Protein AF-A0A2V5UX74-F1 (afdb_monomer_lite)

Radius of gyration: 15.04 Å; chains: 1; bounding box: 33×30×39 Å

pLDDT: mean 86.52, std 11.22, range [41.41, 95.06]

Structure (mmCIF, N/CA/C/O backbone):
data_AF-A0A2V5UX74-F1
#
_entry.id   AF-A0A2V5UX74-F1
#
loop_
_atom_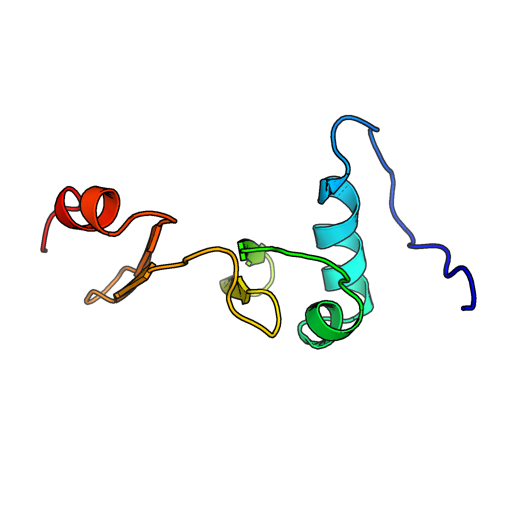site.group_PDB
_atom_site.id
_atom_site.type_symbol
_atom_site.label_atom_id
_atom_site.label_alt_id
_atom_site.label_comp_id
_atom_site.label_asym_id
_atom_site.label_entity_id
_atom_site.label_seq_id
_atom_site.pdbx_PDB_ins_code
_atom_site.Cartn_x
_atom_site.Cartn_y
_atom_site.Cartn_z
_atom_site.occupancy
_atom_site.B_iso_or_equiv
_atom_site.auth_seq_id
_atom_site.auth_comp_id
_atom_site.auth_asym_id
_atom_site.auth_atom_id
_atom_site.pdbx_PDB_model_num
ATOM 1 N N . MET A 1 1 ? 16.448 2.259 -21.052 1.00 41.41 1 MET A N 1
ATOM 2 C CA . MET A 1 1 ? 15.717 2.742 -19.863 1.00 41.41 1 MET A CA 1
ATOM 3 C C . MET A 1 1 ? 15.763 4.239 -19.936 1.00 41.41 1 MET A C 1
ATOM 5 O O . MET A 1 1 ? 16.833 4.804 -19.775 1.00 41.41 1 MET A O 1
ATOM 9 N N . GLU A 1 2 ? 14.649 4.839 -20.308 1.00 45.56 2 GLU A N 1
ATOM 10 C CA . GLU A 1 2 ? 14.511 6.287 -20.348 1.00 45.56 2 GLU A CA 1
ATOM 11 C C . GLU A 1 2 ? 14.440 6.775 -18.895 1.00 45.56 2 GLU A C 1
ATOM 13 O O . GLU A 1 2 ? 13.667 6.229 -18.104 1.00 45.56 2 GLU A O 1
ATOM 18 N N . GLN A 1 3 ? 15.324 7.695 -18.502 1.00 48.44 3 GLN A N 1
ATOM 19 C CA . GLN A 1 3 ? 15.229 8.344 -17.196 1.00 48.44 3 GLN A CA 1
ATOM 20 C C . GLN A 1 3 ? 14.036 9.294 -17.273 1.00 48.44 3 GLN A C 1
ATOM 22 O O . GLN A 1 3 ? 14.104 10.311 -17.957 1.00 48.44 3 GLN A O 1
ATOM 27 N N . ARG A 1 4 ? 12.923 8.916 -16.646 1.00 63.72 4 ARG A N 1
ATOM 28 C CA . ARG A 1 4 ? 11.773 9.801 -16.473 1.00 63.72 4 ARG A CA 1
ATOM 29 C C . ARG A 1 4 ? 12.026 10.698 -15.270 1.00 63.72 4 ARG A C 1
ATOM 31 O O . ARG A 1 4 ? 12.383 10.204 -14.201 1.00 63.72 4 ARG A O 1
ATOM 38 N N . GLU A 1 5 ? 11.849 11.999 -15.458 1.00 67.88 5 GLU A N 1
ATOM 39 C CA . GLU A 1 5 ? 11.810 12.952 -14.356 1.00 67.88 5 GLU A CA 1
ATOM 40 C C . GLU A 1 5 ? 10.444 12.852 -13.685 1.00 67.88 5 GLU A C 1
ATOM 42 O O . GLU A 1 5 ? 9.423 13.129 -14.308 1.00 67.88 5 GLU A O 1
ATOM 47 N N . ILE A 1 6 ? 10.440 12.416 -12.429 1.00 68.94 6 ILE A N 1
ATOM 48 C CA . ILE A 1 6 ? 9.241 12.390 -11.594 1.00 68.94 6 ILE A CA 1
ATOM 49 C C . ILE A 1 6 ? 9.042 13.804 -11.055 1.00 68.94 6 ILE A C 1
ATOM 51 O O . ILE A 1 6 ? 9.940 14.366 -10.418 1.00 68.94 6 ILE A O 1
ATOM 55 N N . LEU A 1 7 ? 7.882 14.389 -11.330 1.00 64.12 7 LEU A N 1
ATOM 56 C CA . LEU A 1 7 ? 7.537 15.743 -10.930 1.00 64.12 7 LEU A CA 1
ATOM 57 C C . LEU A 1 7 ? 7.177 15.744 -9.442 1.00 64.12 7 LEU A C 1
ATOM 59 O O . LEU A 1 7 ? 6.057 15.445 -9.048 1.00 64.12 7 LEU A O 1
ATOM 63 N N . GLY A 1 8 ? 8.144 16.095 -8.595 1.00 70.88 8 GLY A N 1
ATOM 64 C CA . GLY A 1 8 ? 7.937 16.135 -7.154 1.00 70.88 8 GLY A CA 1
ATOM 65 C C . GLY A 1 8 ? 9.069 16.823 -6.404 1.00 70.88 8 GLY A C 1
ATOM 66 O O . GLY A 1 8 ? 10.238 16.724 -6.772 1.00 70.88 8 GLY A O 1
ATOM 67 N N . VAL A 1 9 ? 8.736 17.528 -5.320 1.00 79.81 9 VAL A N 1
ATOM 68 C CA . VAL A 1 9 ? 9.754 18.059 -4.404 1.00 79.81 9 VAL A CA 1
ATOM 69 C C . VAL A 1 9 ? 10.208 16.928 -3.487 1.00 79.81 9 VAL A C 1
ATOM 71 O O . VAL A 1 9 ? 9.474 16.512 -2.588 1.00 79.81 9 VAL A O 1
ATOM 74 N N . PHE A 1 10 ? 11.428 16.447 -3.708 1.00 82.00 10 PHE A N 1
ATOM 75 C CA . PHE A 1 10 ? 12.099 15.500 -2.823 1.00 82.00 10 PHE A CA 1
ATOM 76 C C . PHE A 1 10 ? 12.746 16.252 -1.660 1.00 82.00 10 PHE A C 1
ATOM 78 O O . PHE A 1 10 ? 13.450 17.244 -1.854 1.00 82.00 10 PHE A O 1
ATOM 85 N N . LYS A 1 11 ? 12.509 15.779 -0.440 1.00 82.75 11 LYS A N 1
ATOM 86 C CA . LYS A 1 11 ? 13.165 16.271 0.777 1.00 82.75 11 LYS A CA 1
ATOM 87 C C . LYS A 1 11 ? 14.447 15.493 1.082 1.00 82.75 11 LYS A C 1
ATOM 89 O O . LYS A 1 11 ? 15.255 15.962 1.876 1.00 82.75 11 LYS A O 1
ATOM 94 N N . GLY A 1 12 ? 14.659 14.351 0.423 1.00 77.75 12 GLY A N 1
ATOM 95 C CA . GLY A 1 12 ? 15.909 13.589 0.478 1.00 77.75 12 GLY A CA 1
ATOM 96 C C . GLY A 1 12 ? 16.093 12.787 1.768 1.00 77.75 12 GLY A C 1
ATOM 97 O O . GLY A 1 12 ? 17.211 12.402 2.100 1.00 77.75 12 GLY A O 1
ATOM 98 N N . HIS A 1 13 ? 15.017 12.534 2.509 1.00 79.75 13 HIS A N 1
ATOM 99 C CA . HIS A 1 13 ? 15.033 11.768 3.751 1.00 79.75 13 HIS A CA 1
ATOM 100 C C . HIS A 1 13 ? 14.851 10.261 3.525 1.00 79.75 13 HIS A C 1
ATOM 102 O O . HIS A 1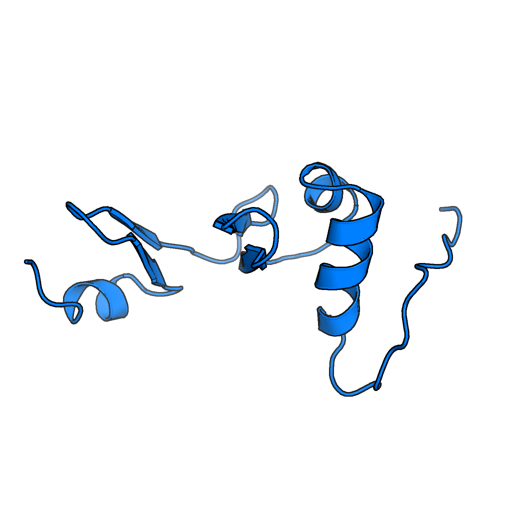 13 ? 15.229 9.472 4.391 1.00 79.75 13 HIS A O 1
ATOM 108 N N . SER A 1 14 ? 14.280 9.838 2.390 1.00 81.31 14 SER A N 1
ATOM 109 C CA . SER A 1 14 ? 14.165 8.421 2.027 1.00 81.31 14 SER A CA 1
ATOM 110 C C . SER A 1 14 ? 14.014 8.208 0.519 1.00 81.31 14 SER A C 1
ATOM 112 O O . SER A 1 14 ? 13.354 8.970 -0.180 1.00 81.31 14 SER A O 1
ATOM 114 N N . ASP A 1 15 ? 14.560 7.092 0.044 1.00 78.88 15 ASP A N 1
ATOM 115 C CA . ASP A 1 15 ? 14.297 6.486 -1.266 1.00 78.88 15 ASP A CA 1
ATOM 116 C C . ASP A 1 15 ? 12.806 6.193 -1.536 1.00 78.88 15 ASP A C 1
ATOM 118 O O . ASP A 1 15 ? 12.392 6.092 -2.688 1.00 78.88 15 ASP A O 1
ATOM 122 N N . THR A 1 16 ? 11.977 6.103 -0.492 1.00 82.75 16 THR A N 1
ATOM 123 C CA . THR A 1 16 ? 10.523 5.898 -0.601 1.00 82.75 16 THR A CA 1
ATOM 124 C C . THR A 1 16 ? 9.737 7.162 -0.949 1.00 82.75 16 THR A C 1
ATOM 126 O O . THR A 1 16 ? 8.559 7.061 -1.292 1.00 82.75 16 THR A O 1
ATOM 129 N N . GLU A 1 17 ? 10.370 8.340 -0.938 1.00 85.56 17 GLU A N 1
ATOM 130 C CA . GLU A 1 17 ? 9.729 9.609 -1.320 1.00 85.56 17 GLU A CA 1
ATOM 131 C C . GLU A 1 17 ? 9.261 9.633 -2.778 1.00 85.56 17 GLU A C 1
ATOM 133 O O . GLU A 1 17 ? 8.427 10.452 -3.141 1.00 85.56 17 GLU A O 1
ATOM 138 N N . VAL A 1 18 ? 9.758 8.714 -3.605 1.00 87.81 18 VAL A N 1
ATOM 139 C CA . VAL A 1 18 ? 9.329 8.542 -4.995 1.00 87.81 18 VAL A CA 1
ATOM 140 C C . VAL A 1 18 ? 7.912 7.977 -5.124 1.00 87.81 18 VAL A C 1
ATOM 142 O O . VAL A 1 18 ? 7.239 8.224 -6.119 1.00 87.81 18 VAL A O 1
ATOM 145 N N . LEU A 1 19 ? 7.442 7.221 -4.124 1.00 90.62 19 LEU A N 1
ATOM 146 C CA . LEU A 1 19 ? 6.200 6.451 -4.227 1.00 90.62 19 LEU A CA 1
ATOM 147 C C . LEU A 1 19 ? 4.946 7.330 -4.349 1.00 90.62 19 LEU A C 1
ATOM 149 O O . LEU A 1 19 ? 4.128 7.024 -5.215 1.00 90.62 19 LEU A O 1
ATOM 153 N N . PRO A 1 20 ? 4.761 8.397 -3.541 1.00 89.75 20 PRO A N 1
ATOM 154 C CA . PRO A 1 20 ? 3.591 9.259 -3.672 1.00 89.75 20 PRO A CA 1
ATOM 155 C C . PRO A 1 20 ? 3.553 9.974 -5.022 1.00 89.75 20 PRO A C 1
ATOM 157 O O . PRO A 1 20 ? 2.508 9.978 -5.656 1.00 89.75 20 PRO A O 1
ATOM 160 N N . HIS A 1 21 ? 4.687 10.500 -5.493 1.00 90.12 21 HIS A N 1
ATOM 161 C CA . HIS A 1 21 ? 4.757 11.209 -6.777 1.00 90.12 21 HIS A CA 1
ATOM 162 C C . HIS A 1 21 ? 4.448 10.276 -7.954 1.00 90.12 21 HIS A C 1
ATOM 164 O O . HIS A 1 21 ? 3.651 10.609 -8.822 1.00 90.12 21 HIS A O 1
ATOM 170 N N . LEU A 1 22 ? 4.992 9.056 -7.939 1.00 91.75 22 LEU A N 1
ATOM 171 C CA . LEU A 1 22 ? 4.705 8.061 -8.974 1.00 91.75 22 LEU A CA 1
ATOM 172 C C . LEU A 1 22 ? 3.232 7.615 -8.958 1.00 91.75 22 LEU A C 1
ATOM 174 O O . LEU A 1 22 ? 2.645 7.381 -10.012 1.00 91.75 22 LEU A O 1
ATOM 178 N N . TYR A 1 23 ? 2.624 7.514 -7.772 1.00 93.31 23 TYR A N 1
ATOM 179 C CA . TYR A 1 23 ? 1.187 7.260 -7.636 1.00 93.31 23 TYR A CA 1
ATOM 180 C C . TYR A 1 23 ? 0.344 8.435 -8.155 1.00 93.31 23 TYR A C 1
ATOM 182 O O . TYR A 1 23 ? -0.663 8.205 -8.819 1.00 93.31 23 TYR A O 1
ATOM 190 N N . GLU A 1 24 ? 0.743 9.683 -7.902 1.00 91.44 24 GLU A N 1
ATOM 191 C CA . GLU A 1 24 ? 0.042 10.861 -8.432 1.00 91.44 24 GLU A CA 1
ATOM 192 C C . GLU A 1 24 ? 0.102 10.935 -9.966 1.00 91.44 24 GLU A C 1
ATOM 194 O O . GLU A 1 24 ? -0.878 11.340 -10.591 1.00 91.44 24 GLU A O 1
ATOM 199 N N . GLU A 1 25 ? 1.208 10.505 -10.579 1.00 91.38 25 GLU A N 1
ATOM 200 C CA . GLU A 1 25 ? 1.381 10.501 -12.037 1.00 91.38 25 GLU A CA 1
ATOM 201 C C . GLU A 1 25 ? 0.686 9.324 -12.740 1.00 91.38 25 GLU A C 1
ATOM 203 O O . GLU A 1 25 ? 0.052 9.512 -13.780 1.00 91.38 25 GLU A O 1
ATOM 208 N N . ALA A 1 26 ? 0.810 8.107 -12.200 1.00 92.12 26 ALA A N 1
ATOM 209 C CA . ALA A 1 26 ? 0.389 6.871 -12.869 1.00 92.12 26 ALA A CA 1
ATOM 210 C C . ALA A 1 26 ? -0.827 6.185 -12.216 1.00 92.12 26 ALA A C 1
ATOM 212 O O . ALA A 1 26 ? -1.263 5.124 -12.668 1.00 92.12 26 ALA A O 1
ATOM 213 N N . GLY A 1 27 ? -1.387 6.746 -11.141 1.00 93.44 27 GLY A N 1
ATOM 214 C CA . GLY A 1 27 ? -2.474 6.119 -10.391 1.00 93.44 27 GLY A CA 1
ATOM 215 C C . GLY A 1 27 ? -2.067 4.737 -9.879 1.00 93.44 27 GLY A C 1
ATOM 216 O O . GLY A 1 27 ? -0.953 4.554 -9.402 1.00 93.44 27 GLY A O 1
ATOM 217 N N . LEU A 1 28 ? -2.946 3.736 -10.000 1.00 94.12 28 LEU A N 1
ATOM 218 C CA . LEU A 1 28 ? -2.648 2.354 -9.589 1.00 94.12 28 LEU A CA 1
ATOM 219 C C . LEU A 1 28 ? -1.586 1.665 -10.458 1.00 94.12 28 LEU A C 1
ATOM 221 O O . LEU A 1 28 ? -0.945 0.727 -9.984 1.00 94.12 28 LEU A O 1
ATOM 225 N N . ASP A 1 29 ? -1.356 2.136 -11.685 1.00 94.75 29 ASP A N 1
ATOM 226 C CA . ASP A 1 29 ? -0.376 1.535 -12.593 1.00 94.75 29 ASP A CA 1
ATOM 227 C C . ASP A 1 29 ? 1.073 1.810 -12.172 1.00 94.75 29 ASP A C 1
ATOM 229 O O . ASP A 1 29 ? 1.981 1.115 -12.637 1.00 94.75 29 ASP A O 1
ATOM 233 N N . PHE A 1 30 ? 1.295 2.723 -11.217 1.00 92.88 30 PHE A N 1
ATOM 234 C CA . PHE A 1 30 ? 2.611 3.038 -10.646 1.00 92.88 30 PHE A CA 1
ATOM 235 C C . PHE A 1 30 ? 3.382 1.794 -10.179 1.00 92.88 30 PHE A C 1
ATOM 237 O O . PHE A 1 30 ? 4.608 1.732 -10.274 1.00 92.88 30 PHE A O 1
ATOM 244 N N . VAL A 1 31 ? 2.672 0.760 -9.710 1.00 93.06 31 VAL A N 1
ATOM 245 C CA . VAL A 1 31 ? 3.274 -0.494 -9.227 1.00 93.06 31 VAL A CA 1
ATOM 246 C C . VAL A 1 31 ? 4.045 -1.237 -10.318 1.00 93.06 31 VAL A C 1
ATOM 248 O O . VAL A 1 31 ? 4.963 -1.996 -10.006 1.00 93.06 31 VAL A O 1
ATOM 251 N N . ASN A 1 32 ? 3.697 -1.024 -11.590 1.00 92.38 32 ASN A N 1
ATOM 252 C CA . ASN A 1 32 ? 4.369 -1.640 -12.732 1.00 92.38 32 ASN A CA 1
ATOM 253 C C . ASN A 1 32 ? 5.738 -1.011 -13.015 1.00 92.38 32 ASN A C 1
ATOM 255 O O . ASN A 1 32 ? 6.589 -1.652 -13.637 1.00 92.38 32 ASN A O 1
ATOM 259 N N . GLU A 1 33 ? 5.954 0.217 -12.547 1.00 90.19 33 GLU A N 1
ATOM 260 C CA . GLU A 1 33 ? 7.204 0.958 -12.707 1.00 90.19 33 GLU A CA 1
ATOM 261 C C . GLU A 1 33 ? 8.201 0.664 -11.571 1.00 90.19 33 GLU A C 1
ATOM 263 O O . GLU A 1 33 ? 9.412 0.841 -11.732 1.00 90.19 33 GLU A O 1
ATOM 268 N N . LEU A 1 34 ? 7.721 0.127 -10.443 1.00 90.06 34 LEU A N 1
ATOM 269 C CA . LEU A 1 34 ? 8.558 -0.236 -9.303 1.00 90.06 34 LEU A CA 1
ATOM 270 C C . LEU A 1 34 ? 9.425 -1.465 -9.599 1.00 90.06 34 LEU A C 1
ATOM 272 O O . LEU A 1 34 ? 8.963 -2.506 -10.073 1.00 90.06 34 LEU A O 1
ATOM 276 N N . ARG A 1 35 ? 10.708 -1.371 -9.241 1.00 88.06 35 ARG A N 1
ATOM 277 C CA . ARG A 1 35 ? 11.671 -2.471 -9.359 1.00 88.06 35 ARG A CA 1
ATOM 278 C C . ARG A 1 35 ? 12.299 -2.785 -8.018 1.00 88.06 35 ARG A C 1
ATOM 280 O O . ARG A 1 35 ? 12.826 -1.903 -7.351 1.00 88.06 35 ARG A O 1
ATOM 287 N N . GLY A 1 36 ? 12.297 -4.065 -7.667 1.00 87.12 36 GLY A N 1
ATOM 288 C CA . GLY A 1 36 ? 12.845 -4.561 -6.412 1.00 87.12 36 GLY A CA 1
ATOM 289 C C . GLY A 1 36 ? 11.783 -5.226 -5.545 1.00 87.12 36 GLY A C 1
ATOM 290 O O . GLY A 1 36 ? 10.700 -5.573 -6.011 1.00 87.12 36 GLY A O 1
ATOM 291 N N . MET A 1 37 ? 12.131 -5.436 -4.279 1.00 90.25 37 MET A N 1
ATOM 292 C CA . MET A 1 37 ? 11.278 -6.092 -3.290 1.00 90.25 37 MET A CA 1
ATOM 293 C C . MET A 1 37 ? 10.570 -5.038 -2.449 1.00 90.25 37 MET A C 1
ATOM 295 O O . MET A 1 37 ? 11.237 -4.246 -1.785 1.00 90.25 37 MET A O 1
ATOM 299 N N . PHE A 1 38 ? 9.242 -5.056 -2.411 1.00 90.12 38 PHE A N 1
ATOM 300 C CA . PHE A 1 38 ? 8.467 -4.071 -1.667 1.00 90.12 38 PHE A CA 1
ATOM 301 C C . PHE A 1 38 ? 7.159 -4.653 -1.136 1.00 90.12 38 PHE A C 1
ATOM 303 O O . PHE A 1 38 ? 6.574 -5.582 -1.686 1.00 90.12 38 PHE A O 1
ATOM 310 N N . ALA A 1 39 ? 6.695 -4.073 -0.035 1.00 92.75 39 ALA A N 1
ATOM 311 C CA . ALA A 1 39 ? 5.338 -4.221 0.465 1.00 92.75 39 ALA A CA 1
ATOM 312 C C . ALA A 1 39 ? 4.949 -2.881 1.089 1.00 92.75 39 ALA A C 1
ATOM 314 O O . ALA A 1 39 ? 5.482 -2.525 2.143 1.00 92.75 39 ALA A O 1
ATOM 315 N N . LEU A 1 40 ? 4.071 -2.142 0.418 1.00 92.06 40 LEU A N 1
ATOM 316 C CA . LEU A 1 40 ? 3.744 -0.750 0.722 1.00 92.06 40 LEU A CA 1
ATOM 317 C C . LEU A 1 40 ? 2.251 -0.571 1.007 1.00 92.06 40 LEU A C 1
ATOM 319 O O . LEU A 1 40 ? 1.430 -1.419 0.647 1.00 92.06 40 LEU A O 1
ATOM 323 N N . ALA A 1 41 ? 1.932 0.543 1.658 1.00 93.81 41 ALA A N 1
ATOM 324 C CA . ALA A 1 41 ? 0.576 1.015 1.878 1.00 93.81 41 ALA A CA 1
ATOM 325 C C . ALA A 1 41 ? 0.524 2.518 1.579 1.00 93.81 41 ALA A C 1
ATOM 327 O O . ALA A 1 41 ? 1.302 3.273 2.162 1.00 93.81 41 ALA A O 1
ATOM 328 N N . ILE A 1 42 ? -0.369 2.936 0.683 1.00 93.62 42 ILE A N 1
ATOM 329 C CA . ILE A 1 42 ? -0.647 4.346 0.384 1.00 93.62 42 ILE A CA 1
ATOM 330 C C . ILE A 1 42 ? -2.086 4.620 0.792 1.00 93.62 42 ILE A C 1
ATOM 332 O O . ILE A 1 42 ?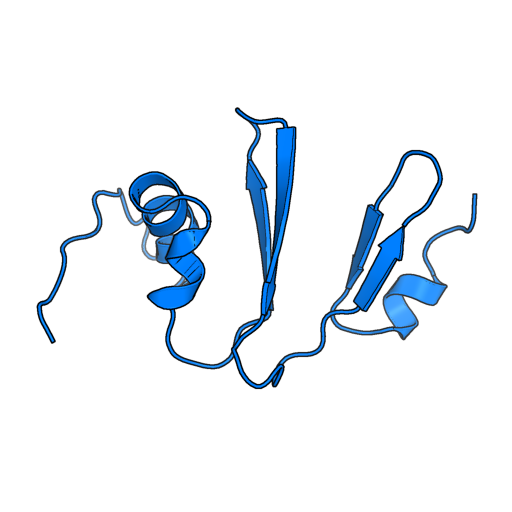 -2.991 3.895 0.385 1.00 93.62 42 ILE A O 1
ATOM 336 N N . TYR A 1 43 ? -2.290 5.655 1.601 1.00 94.19 43 TYR A N 1
ATOM 337 C CA . TYR A 1 43 ? -3.620 6.173 1.882 1.00 94.19 43 TYR A CA 1
ATOM 338 C C . TYR A 1 43 ? -3.804 7.490 1.140 1.00 94.19 43 TYR A C 1
ATOM 340 O O . TYR A 1 43 ? -3.117 8.471 1.425 1.00 94.19 43 TYR A O 1
ATOM 348 N N . ASP A 1 44 ? -4.717 7.484 0.179 1.00 95.00 44 ASP A N 1
ATOM 349 C CA . ASP A 1 44 ? -5.080 8.652 -0.602 1.00 95.00 44 ASP A CA 1
ATOM 350 C C . ASP A 1 44 ? -6.261 9.357 0.071 1.00 95.00 44 ASP A C 1
ATOM 352 O O . ASP A 1 44 ? -7.394 8.870 0.086 1.00 95.00 44 ASP A O 1
ATOM 356 N N . THR A 1 45 ? -5.979 10.522 0.649 1.00 94.94 45 THR A N 1
ATOM 357 C CA . THR A 1 45 ? -6.967 11.336 1.362 1.00 94.94 45 THR A CA 1
ATOM 358 C C . THR A 1 45 ? -7.952 12.036 0.432 1.00 94.94 45 THR A C 1
ATOM 360 O O . THR A 1 45 ? -9.015 12.432 0.901 1.00 94.94 45 THR A O 1
ATOM 363 N N . LYS A 1 46 ? -7.637 12.191 -0.862 1.00 93.75 46 LYS A N 1
ATOM 364 C CA . LYS A 1 46 ? -8.535 12.817 -1.845 1.00 93.75 46 LYS A CA 1
ATOM 365 C C . LYS A 1 46 ? -9.621 11.837 -2.280 1.00 93.75 46 LYS A C 1
ATOM 367 O O . LYS A 1 46 ? -10.771 12.227 -2.448 1.00 93.75 46 LYS A O 1
ATOM 372 N N . THR A 1 47 ? -9.256 10.567 -2.448 1.00 95.06 47 THR A N 1
ATOM 373 C CA . THR A 1 47 ? -10.164 9.496 -2.893 1.00 95.06 47 THR A CA 1
ATOM 374 C C . THR A 1 47 ? -10.666 8.608 -1.753 1.00 95.06 47 THR A C 1
ATOM 376 O O . THR A 1 47 ? -11.431 7.678 -2.001 1.00 95.06 47 THR A O 1
ATOM 379 N N . HIS A 1 48 ? -10.241 8.868 -0.510 1.00 94.19 48 HIS A N 1
ATOM 380 C CA . HIS A 1 48 ? -10.538 8.044 0.669 1.00 94.19 48 HIS A CA 1
ATOM 381 C C . HIS A 1 48 ? -10.222 6.554 0.457 1.00 94.19 48 HIS A C 1
ATOM 383 O O . HIS A 1 48 ? -10.950 5.673 0.914 1.00 94.19 48 HIS A O 1
ATOM 389 N N . SER A 1 49 ? -9.128 6.272 -0.252 1.00 93.62 49 SER A N 1
ATOM 390 C CA . SER A 1 49 ? -8.765 4.922 -0.682 1.00 93.62 49 SER A CA 1
ATOM 391 C C . SER A 1 49 ? -7.456 4.459 -0.047 1.00 93.62 49 SER A C 1
ATOM 393 O O . SER A 1 49 ? -6.490 5.213 0.059 1.00 93.62 49 SER A O 1
ATOM 395 N N . LEU A 1 50 ? -7.417 3.189 0.365 1.00 94.19 50 LEU A N 1
ATOM 396 C CA . LEU A 1 50 ? -6.215 2.521 0.864 1.00 94.19 50 LEU A CA 1
ATOM 397 C C . LEU A 1 50 ? -5.705 1.528 -0.181 1.00 94.19 50 LEU A C 1
ATOM 399 O O . LEU A 1 50 ? -6.372 0.544 -0.496 1.00 94.19 50 LEU A O 1
ATOM 403 N N . ILE A 1 51 ? -4.493 1.763 -0.672 1.00 94.56 51 ILE A N 1
ATOM 404 C CA . ILE A 1 51 ? -3.805 0.912 -1.634 1.00 94.56 51 ILE A CA 1
ATOM 405 C C . ILE A 1 51 ? -2.762 0.089 -0.886 1.00 94.56 51 ILE A C 1
ATOM 407 O O . ILE A 1 51 ? -1.835 0.640 -0.293 1.00 94.56 51 ILE A O 1
ATOM 411 N N . LEU A 1 52 ? -2.884 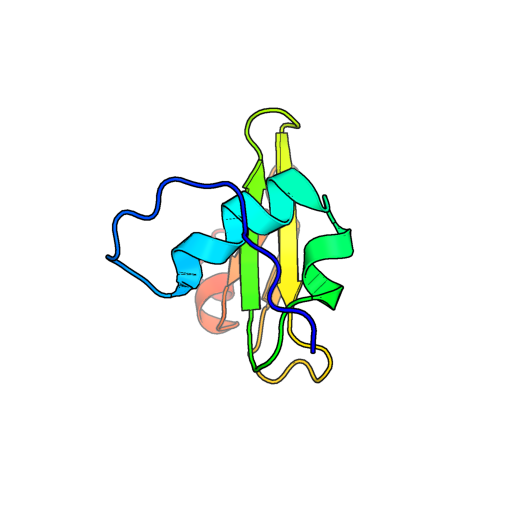-1.236 -0.944 1.00 94.31 52 LEU A N 1
ATOM 412 C CA . LEU A 1 52 ? -1.861 -2.172 -0.480 1.00 94.31 52 LEU A CA 1
ATOM 413 C C . LEU A 1 52 ? -1.224 -2.840 -1.700 1.00 94.31 52 LEU A C 1
ATOM 415 O O . LEU A 1 52 ? -1.915 -3.525 -2.451 1.00 94.31 52 LEU A O 1
ATOM 419 N N . ALA A 1 53 ? 0.088 -2.680 -1.885 1.00 92.88 53 ALA A N 1
ATOM 420 C CA . ALA A 1 53 ? 0.809 -3.281 -3.009 1.00 92.88 53 ALA A CA 1
ATOM 421 C C . ALA A 1 53 ? 2.034 -4.073 -2.546 1.00 92.88 53 ALA A C 1
ATOM 423 O O . ALA A 1 53 ? 2.657 -3.766 -1.524 1.00 92.88 53 ALA A O 1
ATOM 424 N N . ARG A 1 54 ? 2.387 -5.106 -3.313 1.00 93.06 54 ARG A N 1
ATOM 425 C CA . ARG A 1 54 ? 3.561 -5.959 -3.093 1.00 93.06 54 ARG A CA 1
ATOM 426 C C . ARG A 1 54 ? 4.331 -6.138 -4.391 1.00 93.06 54 ARG A C 1
ATOM 428 O O . ARG A 1 54 ? 3.757 -6.022 -5.471 1.00 93.06 54 ARG A O 1
ATOM 435 N N . ASP A 1 55 ? 5.608 -6.478 -4.264 1.00 92.31 55 ASP A N 1
ATOM 436 C CA . ASP A 1 55 ? 6.407 -6.907 -5.403 1.00 92.31 55 ASP A CA 1
ATOM 437 C C . ASP A 1 55 ? 5.824 -8.163 -6.070 1.00 92.31 55 ASP A C 1
ATOM 439 O O . ASP A 1 55 ? 5.110 -8.952 -5.446 1.00 92.31 55 ASP A O 1
ATOM 443 N N . ARG A 1 56 ? 6.164 -8.355 -7.350 1.00 90.25 56 ARG A N 1
ATOM 444 C CA . ARG A 1 56 ? 5.625 -9.420 -8.218 1.00 90.25 56 ARG A CA 1
ATOM 445 C C . ARG A 1 56 ? 5.788 -10.829 -7.655 1.00 90.25 56 ARG A C 1
ATOM 447 O O . ARG A 1 56 ? 4.950 -11.686 -7.911 1.00 90.25 56 ARG A O 1
ATOM 454 N N . PHE A 1 57 ? 6.866 -11.070 -6.918 1.00 89.56 57 PHE A N 1
ATOM 455 C CA . PHE A 1 57 ? 7.163 -12.377 -6.337 1.00 89.56 57 PHE A CA 1
ATOM 456 C C . PHE A 1 57 ? 6.655 -12.501 -4.897 1.00 89.56 57 PHE A C 1
ATOM 458 O O . PHE A 1 57 ? 6.775 -13.562 -4.288 1.00 89.56 57 PHE A O 1
ATOM 465 N N . GLY A 1 58 ? 6.088 -11.431 -4.336 1.00 88.06 58 GLY A N 1
ATOM 466 C CA . GLY A 1 58 ? 5.629 -11.389 -2.959 1.00 88.06 58 GLY A CA 1
ATOM 467 C C . GLY A 1 58 ? 6.760 -11.612 -1.957 1.00 88.06 58 GLY A C 1
ATOM 468 O O . GLY A 1 58 ? 6.516 -12.191 -0.898 1.00 88.06 58 GLY A O 1
ATOM 469 N N . ILE A 1 59 ? 7.979 -11.158 -2.244 1.00 86.88 59 ILE A N 1
ATOM 470 C CA . ILE A 1 59 ? 9.146 -11.455 -1.405 1.00 86.88 59 ILE A CA 1
ATOM 471 C C . ILE A 1 59 ? 8.984 -10.851 -0.007 1.00 86.88 59 ILE A C 1
ATOM 473 O O . ILE A 1 59 ? 9.355 -11.471 0.994 1.00 86.88 59 ILE A O 1
ATOM 477 N N . LYS A 1 60 ? 8.386 -9.657 0.097 1.00 85.19 60 LYS A N 1
ATOM 478 C CA . LYS A 1 60 ? 8.008 -9.096 1.400 1.00 85.19 60 LYS A CA 1
ATOM 479 C C . LYS A 1 60 ? 6.589 -9.533 1.787 1.00 85.19 60 LYS A C 1
ATOM 481 O O . LYS A 1 60 ? 5.646 -9.259 1.037 1.00 85.19 60 LYS A O 1
ATOM 486 N N . PRO A 1 61 ? 6.396 -10.175 2.957 1.00 80.00 61 PRO A N 1
ATOM 487 C CA . PRO A 1 61 ? 5.068 -10.558 3.407 1.00 80.00 61 PRO A CA 1
ATOM 488 C C . PRO A 1 61 ? 4.208 -9.326 3.710 1.00 80.00 61 PRO A C 1
ATOM 490 O O . PRO A 1 61 ? 4.672 -8.286 4.199 1.00 80.00 61 PRO A O 1
ATOM 493 N N . ARG A 1 62 ? 2.920 -9.461 3.405 1.00 84.88 62 ARG A N 1
ATOM 494 C CA . ARG A 1 62 ? 1.867 -8.525 3.784 1.00 84.88 62 ARG A CA 1
ATOM 495 C C . ARG A 1 62 ? 0.620 -9.332 4.079 1.00 84.88 62 ARG A C 1
ATOM 497 O O . ARG A 1 62 ? 0.124 -10.032 3.203 1.00 84.88 62 ARG A O 1
ATOM 504 N N . PHE A 1 63 ? 0.166 -9.241 5.314 1.00 91.62 63 PHE A N 1
ATOM 505 C CA . PHE A 1 63 ? -1.069 -9.839 5.785 1.00 91.62 63 PHE A CA 1
ATOM 506 C C . PHE A 1 63 ? -2.097 -8.728 5.951 1.00 91.62 63 PHE A C 1
ATOM 508 O O . PHE A 1 63 ? -1.730 -7.615 6.338 1.00 91.62 63 PHE A O 1
ATOM 515 N N . TYR A 1 64 ? -3.361 -9.036 5.686 1.00 93.31 64 TYR A N 1
ATOM 516 C CA . TYR A 1 64 ? -4.480 -8.148 5.959 1.00 93.31 64 TYR A CA 1
ATOM 517 C C . TYR A 1 64 ? -5.636 -8.935 6.579 1.00 93.31 64 TYR A C 1
ATOM 519 O O . TYR A 1 64 ? -5.763 -10.138 6.356 1.00 93.31 64 TYR A O 1
ATOM 527 N N . ALA A 1 65 ? -6.440 -8.250 7.382 1.00 92.31 65 ALA A N 1
ATOM 528 C CA . ALA A 1 65 ? -7.619 -8.774 8.049 1.00 92.31 65 ALA A CA 1
ATOM 529 C C . ALA A 1 65 ? -8.743 -7.730 7.930 1.00 92.31 65 ALA A C 1
ATOM 531 O O . ALA A 1 65 ? -8.653 -6.674 8.571 1.00 92.31 65 ALA A O 1
ATOM 532 N N . PRO A 1 66 ? -9.756 -7.966 7.079 1.00 90.12 66 PRO A N 1
ATOM 533 C CA . PRO A 1 66 ? -10.945 -7.125 7.042 1.00 90.12 66 PRO A CA 1
ATOM 534 C C . PRO A 1 6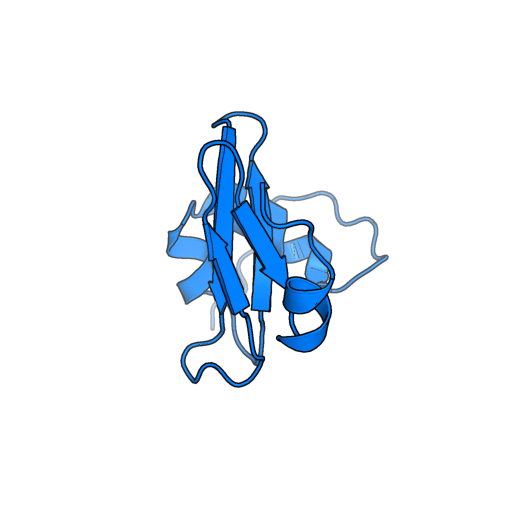6 ? -11.807 -7.379 8.288 1.00 90.12 66 PRO A C 1
ATOM 536 O O . PRO A 1 66 ? -11.928 -8.516 8.740 1.00 90.12 66 PRO A O 1
ATOM 539 N N . GLY A 1 67 ? -12.381 -6.316 8.844 1.00 87.94 67 GLY A N 1
ATOM 540 C CA . GLY A 1 67 ? -13.470 -6.349 9.825 1.00 87.94 67 GLY A CA 1
ATOM 541 C C . GLY A 1 67 ? -14.683 -5.587 9.287 1.00 87.94 67 GLY A C 1
ATOM 542 O O . GLY A 1 67 ? -14.656 -5.156 8.137 1.00 87.94 67 GLY A O 1
ATOM 543 N N . GLU A 1 68 ? -15.719 -5.399 10.110 1.00 86.88 68 GLU A N 1
ATOM 544 C CA . GLU A 1 68 ? -16.958 -4.719 9.685 1.00 86.88 68 GLU A CA 1
ATOM 545 C C . GLU A 1 68 ? -16.697 -3.294 9.168 1.00 86.88 68 GLU A C 1
ATOM 547 O O . GLU A 1 68 ? -17.000 -3.003 8.016 1.00 86.88 68 GLU A O 1
ATOM 552 N N . ASP A 1 69 ? -16.022 -2.457 9.966 1.00 88.88 69 ASP A N 1
ATOM 553 C CA . ASP A 1 69 ? -15.746 -1.046 9.634 1.00 88.88 69 ASP A CA 1
ATOM 554 C C . ASP A 1 69 ? -14.245 -0.712 9.599 1.00 88.88 69 ASP A C 1
ATOM 556 O O . ASP A 1 69 ? -13.823 0.436 9.765 1.00 88.88 69 ASP A O 1
ATOM 560 N N . ARG A 1 70 ? -13.384 -1.724 9.448 1.00 89.81 70 ARG A N 1
ATOM 561 C CA . ARG A 1 70 ? -11.928 -1.523 9.466 1.00 89.81 70 ARG A CA 1
ATOM 562 C C . ARG A 1 70 ? -11.177 -2.519 8.600 1.00 89.81 70 ARG A C 1
ATOM 564 O O . ARG A 1 70 ? -11.605 -3.650 8.400 1.00 89.81 70 ARG A O 1
ATOM 571 N N . LEU A 1 71 ? -9.973 -2.126 8.197 1.00 92.06 71 LEU A N 1
ATOM 572 C CA . LEU A 1 71 ? -8.978 -3.014 7.607 1.00 92.06 71 LEU A CA 1
ATOM 573 C C . LEU A 1 71 ? -7.690 -2.938 8.427 1.00 92.06 71 LEU A C 1
ATOM 575 O O . LEU A 1 71 ? -7.086 -1.874 8.545 1.00 92.06 71 LEU A O 1
ATOM 579 N N . ALA A 1 72 ? -7.244 -4.070 8.967 1.00 93.50 72 ALA A N 1
ATOM 580 C CA . ALA A 1 72 ? -5.926 -4.181 9.583 1.00 93.50 72 ALA A CA 1
ATOM 581 C C . ALA A 1 72 ? -4.941 -4.806 8.592 1.00 93.50 72 ALA A C 1
ATOM 583 O O . ALA A 1 72 ? -5.280 -5.767 7.905 1.00 93.50 72 ALA A O 1
ATOM 584 N N . PHE A 1 73 ? -3.707 -4.306 8.529 1.00 94.50 73 PHE A N 1
ATOM 585 C CA . PHE A 1 73 ? -2.646 -4.910 7.724 1.00 94.50 73 PHE A CA 1
ATOM 586 C C . PHE A 1 73 ? -1.295 -4.828 8.434 1.00 94.50 73 PHE A C 1
ATOM 588 O O . PHE A 1 73 ? -1.013 -3.890 9.175 1.00 94.50 73 PHE A O 1
ATOM 595 N N . ALA A 1 74 ? -0.438 -5.824 8.213 1.00 94.25 74 ALA A N 1
ATOM 596 C CA . ALA A 1 74 ? 0.886 -5.879 8.823 1.00 94.25 74 ALA A CA 1
ATOM 597 C C . ALA A 1 74 ? 1.865 -6.709 7.989 1.00 94.25 74 ALA A C 1
ATOM 599 O O . ALA A 1 74 ? 1.482 -7.513 7.141 1.00 94.25 74 ALA A O 1
ATOM 600 N N . ARG A 1 75 ? 3.163 -6.543 8.257 1.00 91.69 75 ARG A N 1
ATOM 601 C CA . ARG A 1 75 ? 4.211 -7.393 7.667 1.00 91.69 75 ARG A CA 1
ATOM 602 C C . ARG A 1 75 ? 4.261 -8.785 8.299 1.00 91.69 75 ARG A C 1
ATOM 604 O O . ARG A 1 75 ? 4.715 -9.731 7.670 1.00 91.69 75 ARG A O 1
ATOM 611 N N . GLU A 1 76 ? 3.809 -8.904 9.542 1.00 92.38 76 GLU A N 1
ATOM 612 C CA . GLU A 1 76 ? 3.918 -10.116 10.348 1.00 92.38 76 GLU A CA 1
ATOM 613 C C . GLU A 1 76 ? 2.545 -10.480 10.905 1.00 92.38 76 GLU A C 1
ATOM 615 O O . GLU A 1 76 ? 1.890 -9.653 11.538 1.00 92.38 76 GLU A O 1
ATOM 620 N N . ILE A 1 77 ? 2.121 -11.731 10.708 1.00 92.81 77 ILE A N 1
ATOM 621 C CA . ILE A 1 77 ? 0.802 -12.201 11.153 1.00 92.81 77 ILE A CA 1
ATOM 622 C C . ILE A 1 77 ? 0.602 -12.038 12.667 1.00 92.81 77 ILE A C 1
ATOM 624 O O . ILE A 1 77 ? -0.486 -11.704 13.120 1.00 92.81 77 ILE A O 1
ATOM 628 N N . ARG A 1 78 ? 1.676 -12.167 13.458 1.00 93.56 78 ARG A N 1
ATOM 629 C CA . ARG A 1 78 ? 1.653 -11.981 14.918 1.00 93.56 78 ARG A CA 1
ATOM 630 C C . ARG A 1 78 ? 1.216 -10.578 15.337 1.00 93.56 78 ARG A C 1
ATOM 632 O O . ARG A 1 78 ? 0.680 -10.429 16.428 1.00 93.56 78 ARG A O 1
ATOM 639 N N . ALA A 1 79 ? 1.454 -9.563 14.504 1.00 92.94 79 ALA A N 1
ATOM 640 C CA . ALA A 1 79 ? 0.983 -8.210 14.775 1.00 92.94 79 ALA A CA 1
ATOM 641 C C . ALA A 1 79 ? -0.538 -8.113 14.601 1.00 92.94 79 ALA A C 1
ATOM 643 O O . ALA A 1 79 ? -1.197 -7.485 15.423 1.00 92.94 79 ALA A O 1
ATOM 644 N N . LEU A 1 80 ? -1.100 -8.797 13.597 1.00 91.81 80 LEU A N 1
ATOM 645 C CA . LEU A 1 80 ? -2.549 -8.841 13.383 1.00 91.81 80 LEU A CA 1
ATOM 646 C C . LEU A 1 80 ? -3.283 -9.574 14.505 1.00 91.81 80 LEU A C 1
ATOM 648 O O . LEU A 1 80 ? -4.351 -9.137 14.901 1.00 91.81 80 LEU A O 1
ATOM 652 N N . LEU A 1 81 ? -2.688 -10.624 15.078 1.00 91.50 81 LEU A N 1
ATOM 653 C CA . LEU A 1 81 ? -3.283 -11.354 16.209 1.00 91.50 81 LEU A CA 1
ATOM 654 C C . LEU A 1 81 ? -3.437 -10.506 17.485 1.00 91.50 81 LEU A C 1
ATOM 656 O O . LEU A 1 81 ? -4.130 -10.920 18.408 1.00 91.50 81 LEU A O 1
ATOM 660 N N . LYS A 1 82 ? -2.774 -9.346 17.562 1.00 91.81 82 LYS A N 1
ATOM 661 C CA . LYS A 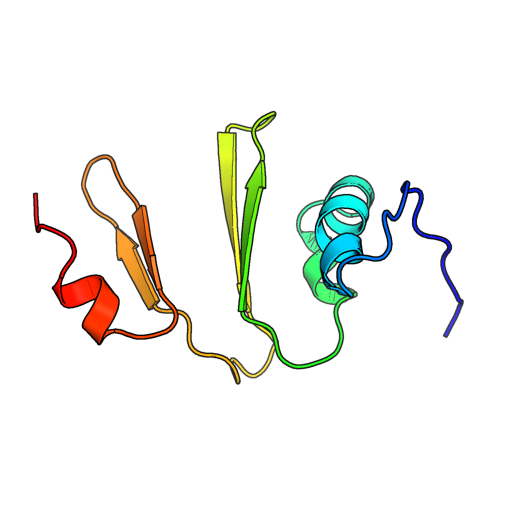1 82 ? -2.914 -8.391 18.672 1.00 91.81 82 LYS A CA 1
ATOM 662 C C . LYS A 1 82 ? -3.966 -7.317 18.400 1.00 91.81 82 LYS A C 1
ATOM 664 O O . LYS A 1 82 ? -4.267 -6.535 19.298 1.00 91.81 82 LYS A O 1
ATOM 669 N N . VAL A 1 83 ? -4.474 -7.233 17.170 1.00 87.44 83 VAL A N 1
ATOM 670 C CA . VAL A 1 83 ? -5.546 -6.303 16.822 1.00 87.44 83 VAL A CA 1
ATOM 671 C C . VAL A 1 83 ? -6.841 -6.867 17.410 1.00 87.44 83 VAL A C 1
ATOM 673 O O . VAL A 1 83 ? -7.145 -8.032 17.151 1.00 87.44 83 VAL A O 1
ATOM 676 N N . PRO A 1 84 ? -7.591 -6.088 18.211 1.00 81.06 84 PRO A N 1
ATOM 677 C CA . PRO A 1 84 ? -8.857 -6.543 18.766 1.00 81.06 84 PRO A CA 1
ATOM 678 C C . PRO A 1 84 ? -9.789 -7.033 17.663 1.00 81.06 84 PRO A C 1
ATOM 680 O O . PRO A 1 84 ? -9.938 -6.367 16.642 1.00 81.06 84 PRO A O 1
ATOM 683 N N . CYS A 1 85 ? -10.421 -8.179 17.883 1.00 64.44 85 CYS A N 1
ATOM 684 C CA . CYS A 1 85 ? -11.497 -8.713 17.064 1.00 64.44 85 CYS A CA 1
ATOM 685 C C . CYS A 1 85 ? -12.832 -8.142 17.556 1.00 64.44 85 CYS A C 1
ATOM 687 O O . CYS A 1 85 ? -13.575 -8.799 18.272 1.00 64.44 85 CYS A O 1
ATOM 689 N N . ASN A 1 86 ? -13.096 -6.876 17.241 1.00 58.44 86 ASN A N 1
ATOM 690 C CA . ASN A 1 86 ? -14.486 -6.419 17.090 1.00 58.44 86 ASN A CA 1
ATOM 691 C C . ASN A 1 86 ? -15.112 -7.168 15.918 1.00 58.44 86 ASN A C 1
ATOM 693 O O . ASN A 1 86 ? -14.451 -7.113 14.848 1.00 58.44 86 ASN A O 1
#

Secondary structure (DSSP, 8-state):
-------S---SS-GGGHHHHHHHHHGGGGGGT--S--EEEEEETTTTEEEEEE-TT--S--EEEE-SS-EEEESSHHHHTTS---

Foldseek 3Di:
DDDDDQPDDDPPPDPCVSVVSLCVVPPPCSLVVDDDFDWDWDQDPVVRDIDTDTDPVNPQAKDWDDDDPDIDMDSDVVVVVPPDRD

Sequence (86 aa):
MEQREILGVFKGHSDTEVLPHLYEEAGLDFVNELRGMFALAIYDTKTHSLILARDRFGIKPRFYAPGEDRLAFAREIRALLKVPCN